Protein AF-A0A5B1B3M5-F1 (afdb_monomer_lite)

Structure (mmCIF, N/CA/C/O backbone):
data_AF-A0A5B1B3M5-F1
#
_entry.id   AF-A0A5B1B3M5-F1
#
loop_
_atom_site.group_PDB
_atom_site.id
_atom_site.type_symbol
_atom_site.label_atom_id
_atom_site.label_alt_id
_atom_site.label_comp_id
_atom_site.label_asym_id
_atom_site.label_entity_id
_atom_site.label_seq_id
_atom_site.pdbx_PDB_ins_code
_atom_site.Cartn_x
_atom_site.Cartn_y
_atom_site.Cartn_z
_atom_site.occupancy
_atom_site.B_iso_or_equiv
_atom_site.auth_seq_id
_atom_site.auth_comp_id
_atom_site.auth_asym_id
_atom_site.auth_atom_id
_atom_site.pdbx_PDB_model_num
ATOM 1 N N . MET A 1 1 ? 19.658 -11.570 -2.398 1.00 60.44 1 MET A N 1
ATOM 2 C CA . MET A 1 1 ? 19.433 -10.221 -1.824 1.00 60.44 1 MET A CA 1
ATOM 3 C C . MET A 1 1 ? 20.304 -10.082 -0.579 1.00 60.44 1 MET A C 1
ATOM 5 O O . MET A 1 1 ? 20.417 -11.066 0.141 1.00 60.44 1 MET A O 1
ATOM 9 N N . LYS A 1 2 ? 20.942 -8.931 -0.326 1.00 63.72 2 LYS A N 1
ATOM 10 C CA . LYS A 1 2 ? 21.662 -8.693 0.940 1.00 63.72 2 LYS A CA 1
ATOM 11 C C . LYS A 1 2 ? 20.689 -8.051 1.931 1.00 63.72 2 LYS A C 1
ATOM 13 O O . LYS A 1 2 ? 20.097 -7.035 1.596 1.00 63.72 2 LYS A O 1
ATOM 18 N N . ALA A 1 3 ? 20.534 -8.603 3.136 1.00 64.56 3 ALA A N 1
ATOM 19 C CA . ALA A 1 3 ? 19.583 -8.088 4.136 1.00 64.56 3 ALA A CA 1
ATOM 20 C C . ALA A 1 3 ? 19.788 -6.592 4.462 1.00 64.56 3 ALA A C 1
ATOM 22 O O . ALA A 1 3 ? 18.836 -5.873 4.753 1.00 64.56 3 ALA A O 1
ATOM 23 N N . THR A 1 4 ? 21.020 -6.098 4.324 1.00 70.25 4 THR A N 1
ATOM 24 C CA . THR A 1 4 ? 21.383 -4.690 4.526 1.00 70.25 4 THR A CA 1
ATOM 25 C C . THR A 1 4 ? 20.728 -3.718 3.536 1.00 70.25 4 THR A C 1
ATOM 27 O O . THR A 1 4 ? 20.697 -2.523 3.813 1.00 70.25 4 THR A O 1
ATOM 30 N N . SER A 1 5 ? 20.173 -4.183 2.407 1.00 82.56 5 SER A N 1
ATOM 31 C CA . SER A 1 5 ? 19.514 -3.312 1.420 1.00 82.56 5 SER A CA 1
ATOM 32 C C . SER A 1 5 ? 18.011 -3.114 1.650 1.00 82.56 5 SER A C 1
ATOM 34 O O . SER A 1 5 ? 17.412 -2.279 0.974 1.00 82.56 5 SER A O 1
ATOM 36 N N . ILE A 1 6 ? 17.393 -3.828 2.602 1.00 86.06 6 ILE A N 1
ATOM 37 C CA . ILE A 1 6 ? 15.935 -3.791 2.842 1.00 86.06 6 ILE A CA 1
ATOM 38 C C . ILE A 1 6 ? 15.452 -2.370 3.147 1.00 86.06 6 ILE A C 1
ATOM 40 O O . ILE A 1 6 ? 14.505 -1.902 2.518 1.00 86.06 6 ILE A O 1
ATOM 44 N N . ALA A 1 7 ? 16.139 -1.654 4.042 1.00 87.88 7 ALA A N 1
ATOM 45 C CA . ALA A 1 7 ? 15.774 -0.285 4.409 1.00 87.88 7 ALA A CA 1
ATOM 46 C C . ALA A 1 7 ? 15.758 0.657 3.193 1.00 87.88 7 ALA A C 1
ATOM 48 O O . ALA A 1 7 ? 14.849 1.473 3.043 1.00 87.88 7 ALA A O 1
ATOM 49 N N . ASN A 1 8 ? 16.722 0.496 2.280 1.00 89.06 8 ASN A N 1
ATOM 50 C CA . ASN A 1 8 ? 16.767 1.271 1.044 1.00 89.06 8 ASN A CA 1
ATOM 51 C C . ASN A 1 8 ? 15.599 0.905 0.124 1.00 89.06 8 ASN A C 1
ATOM 53 O O . ASN A 1 8 ? 14.931 1.798 -0.387 1.00 89.06 8 ASN A O 1
ATOM 57 N N . HIS A 1 9 ? 15.296 -0.384 -0.055 1.00 88.00 9 HIS A N 1
ATOM 58 C CA . HIS A 1 9 ? 14.157 -0.801 -0.876 1.00 88.00 9 HIS A CA 1
ATOM 59 C C . HIS A 1 9 ? 12.830 -0.229 -0.359 1.00 88.00 9 HIS A C 1
ATOM 61 O O . HIS A 1 9 ? 12.052 0.300 -1.153 1.00 88.00 9 HIS A O 1
ATOM 67 N N . GLU A 1 10 ? 12.595 -0.267 0.953 1.00 90.50 10 GLU A N 1
ATOM 68 C CA . GLU A 1 10 ? 11.394 0.312 1.566 1.00 90.50 10 GLU A CA 1
ATOM 69 C C . GLU A 1 10 ? 11.347 1.837 1.411 1.00 90.50 10 GLU A C 1
ATOM 71 O O . GLU A 1 10 ? 10.315 2.383 1.017 1.00 90.50 10 GLU A O 1
ATOM 76 N N . LYS A 1 11 ? 12.469 2.531 1.647 1.00 92.50 11 LYS A N 1
ATOM 77 C CA . LYS A 1 11 ? 12.577 3.982 1.441 1.00 92.50 11 LYS A CA 1
ATOM 78 C C . LYS A 1 11 ? 12.243 4.365 -0.003 1.00 92.50 11 LYS A C 1
ATOM 80 O O . LYS A 1 11 ? 11.372 5.205 -0.221 1.00 92.50 11 LYS A O 1
ATOM 85 N N . THR A 1 12 ? 12.852 3.6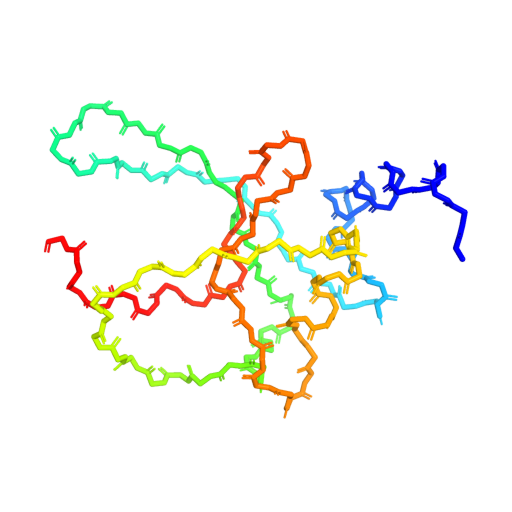88 -0.979 1.00 93.56 12 THR A N 1
ATOM 86 C CA . THR A 1 12 ? 12.621 3.996 -2.399 1.00 93.56 12 THR A CA 1
ATOM 87 C C . THR A 1 12 ? 11.178 3.775 -2.835 1.00 93.56 12 THR A C 1
ATOM 89 O O . THR A 1 12 ? 10.699 4.505 -3.701 1.00 93.56 12 THR A O 1
ATOM 92 N N . PHE A 1 13 ? 10.458 2.812 -2.248 1.00 94.69 13 PHE A N 1
ATOM 93 C CA . PHE A 1 13 ? 9.039 2.619 -2.549 1.00 94.69 13 PHE A CA 1
ATOM 94 C C . PHE A 1 13 ? 8.223 3.861 -2.180 1.00 94.69 13 PHE A C 1
ATOM 96 O O . PHE A 1 13 ? 7.445 4.341 -2.997 1.00 94.69 13 PHE A O 1
ATOM 103 N N . PHE A 1 14 ? 8.438 4.429 -0.992 1.00 94.81 14 PHE A N 1
ATOM 104 C CA . PHE A 1 14 ? 7.715 5.630 -0.569 1.00 94.81 14 PHE A CA 1
ATOM 105 C C . PHE A 1 14 ? 8.127 6.899 -1.326 1.00 94.81 14 PHE A C 1
ATOM 107 O O . PHE A 1 14 ? 7.316 7.812 -1.434 1.00 94.81 14 PHE A O 1
ATOM 114 N N . GLU A 1 15 ? 9.356 6.966 -1.841 1.00 94.56 15 GLU A N 1
ATOM 115 C CA . GLU A 1 15 ? 9.842 8.106 -2.635 1.00 94.56 15 GLU A CA 1
ATOM 116 C C . GLU A 1 15 ? 9.349 8.069 -4.084 1.00 94.56 15 GLU A C 1
ATOM 118 O O . GLU A 1 15 ? 9.025 9.103 -4.659 1.00 94.56 15 GLU A O 1
ATOM 123 N N . THR A 1 16 ? 9.305 6.878 -4.684 1.00 95.75 16 THR A N 1
ATOM 124 C CA . THR A 1 16 ? 9.067 6.721 -6.129 1.00 95.75 16 THR A CA 1
ATOM 125 C C . THR A 1 16 ? 7.689 6.165 -6.465 1.00 95.75 16 THR A C 1
ATOM 127 O O . THR A 1 16 ? 7.252 6.266 -7.608 1.00 95.75 16 THR A O 1
ATOM 130 N N . GLY A 1 17 ? 7.023 5.519 -5.506 1.00 95.06 17 GLY A N 1
ATOM 131 C CA . GLY A 1 17 ? 5.810 4.746 -5.751 1.00 95.06 17 GLY A CA 1
ATOM 132 C C . GLY A 1 17 ? 6.034 3.518 -6.637 1.00 95.06 17 GLY A C 1
ATOM 133 O O . GLY A 1 17 ? 5.066 2.992 -7.169 1.00 95.06 17 GLY A O 1
ATOM 134 N N . ARG A 1 18 ? 7.276 3.062 -6.851 1.00 96.88 18 ARG A N 1
ATOM 135 C CA . ARG A 1 18 ? 7.577 1.918 -7.730 1.00 96.88 18 ARG A CA 1
ATOM 136 C C . ARG A 1 18 ? 7.820 0.642 -6.943 1.00 96.88 18 ARG A C 1
ATOM 138 O O . ARG A 1 18 ? 8.648 0.647 -6.029 1.00 96.88 18 ARG A O 1
ATOM 145 N N . ASP A 1 19 ? 7.167 -0.446 -7.339 1.00 94.75 19 ASP A N 1
ATOM 146 C CA . ASP A 1 19 ? 7.415 -1.788 -6.802 1.00 94.75 19 ASP A CA 1
ATOM 147 C C . ASP A 1 19 ? 8.641 -2.474 -7.446 1.00 94.75 19 ASP A C 1
ATOM 149 O O . ASP A 1 19 ? 9.378 -1.862 -8.229 1.00 94.75 19 ASP A O 1
ATOM 153 N N . SER A 1 20 ? 8.930 -3.718 -7.047 1.00 94.81 20 SER A N 1
ATOM 154 C CA . SER A 1 20 ? 10.098 -4.465 -7.540 1.00 94.81 20 SER A CA 1
ATOM 155 C C . SER A 1 20 ? 9.982 -4.911 -8.998 1.00 94.81 20 SER A C 1
ATOM 157 O O . SER A 1 20 ? 11.019 -5.096 -9.630 1.00 94.81 20 SER A O 1
ATOM 159 N N . ASP A 1 21 ? 8.764 -5.009 -9.532 1.00 94.12 21 ASP A N 1
ATOM 160 C CA . ASP A 1 21 ? 8.494 -5.357 -10.932 1.00 94.12 21 ASP A CA 1
ATOM 161 C C . ASP A 1 21 ? 8.362 -4.100 -11.818 1.00 94.12 21 ASP A C 1
ATOM 163 O O . ASP A 1 21 ? 8.171 -4.188 -13.030 1.00 94.12 21 ASP A O 1
ATOM 167 N N . GLY A 1 22 ? 8.503 -2.908 -11.226 1.00 94.62 22 GLY A N 1
ATOM 168 C CA . GLY A 1 22 ? 8.470 -1.619 -11.913 1.00 94.62 22 GLY A CA 1
ATOM 169 C C . GLY A 1 22 ? 7.076 -1.007 -12.047 1.00 94.62 22 GLY A C 1
ATOM 170 O O . GLY A 1 22 ? 6.944 0.057 -12.655 1.00 94.62 22 GLY A O 1
ATOM 171 N N . LYS A 1 23 ? 6.040 -1.621 -11.465 1.00 94.44 23 LYS A N 1
ATOM 172 C CA . LYS A 1 23 ? 4.684 -1.065 -11.464 1.00 94.44 23 LYS A CA 1
ATOM 173 C C . LYS A 1 23 ? 4.640 0.177 -10.582 1.00 94.44 23 LYS A C 1
ATOM 175 O O . LYS A 1 23 ? 5.190 0.214 -9.479 1.00 94.44 23 LYS A O 1
ATOM 180 N N . GLU A 1 24 ? 3.983 1.214 -11.092 1.00 96.69 24 GLU A N 1
ATOM 181 C CA . GLU A 1 24 ? 3.887 2.510 -10.427 1.00 96.69 24 GLU A CA 1
ATOM 182 C C . GLU A 1 24 ? 2.575 2.650 -9.648 1.00 96.69 24 GLU A C 1
ATOM 184 O O . GLU A 1 24 ? 1.491 2.271 -10.112 1.00 96.69 24 GLU A O 1
ATOM 189 N N . PHE A 1 25 ? 2.676 3.273 -8.480 1.00 95.94 25 PHE A N 1
ATOM 190 C CA . PHE A 1 25 ? 1.586 3.556 -7.565 1.00 95.94 25 PHE A CA 1
ATOM 191 C C . PHE A 1 25 ? 1.564 5.040 -7.218 1.00 95.94 25 PHE A C 1
ATOM 193 O O . PHE A 1 25 ? 2.585 5.654 -6.915 1.00 95.94 25 PHE A O 1
ATOM 200 N N . VAL A 1 26 ? 0.365 5.610 -7.219 1.00 96.38 26 VAL A N 1
ATOM 201 C CA . VAL A 1 26 ? 0.101 6.927 -6.654 1.00 96.38 26 VAL A CA 1
ATOM 202 C C . VAL A 1 26 ? -0.050 6.754 -5.148 1.00 96.38 26 VAL A C 1
ATOM 204 O O . VAL A 1 26 ? -0.982 6.091 -4.681 1.00 96.38 26 VAL A O 1
ATOM 207 N N . LEU A 1 27 ? 0.894 7.330 -4.405 1.00 96.25 27 LEU A N 1
ATOM 208 C CA . LEU A 1 27 ? 0.910 7.343 -2.947 1.00 96.25 27 LEU A CA 1
ATOM 209 C C . LEU A 1 27 ? 0.418 8.705 -2.452 1.00 96.25 27 LEU A C 1
ATOM 211 O O . LEU A 1 27 ? 0.989 9.739 -2.788 1.00 96.25 27 LEU A O 1
ATOM 215 N N . THR A 1 28 ? -0.646 8.724 -1.654 1.00 96.12 28 THR A N 1
ATOM 216 C CA . THR A 1 28 ? -1.229 9.969 -1.130 1.00 96.12 28 THR A CA 1
ATOM 217 C C . THR A 1 28 ? -1.541 9.817 0.348 1.00 96.12 28 THR A C 1
ATOM 219 O O . THR A 1 28 ? -2.308 8.933 0.726 1.00 96.12 28 THR A O 1
ATOM 222 N N . ALA A 1 29 ? -0.972 10.684 1.184 1.00 96.00 29 ALA A N 1
ATOM 223 C CA . ALA A 1 29 ? -1.315 10.740 2.600 1.00 96.00 29 ALA A CA 1
ATOM 224 C C . ALA A 1 29 ? -2.769 11.206 2.774 1.00 96.00 29 ALA A C 1
ATOM 226 O O . ALA A 1 29 ? -3.203 12.170 2.144 1.00 96.00 29 ALA A O 1
ATOM 227 N N . LYS A 1 30 ? -3.523 10.499 3.608 1.00 95.38 30 LYS A N 1
ATOM 228 C CA . LYS A 1 30 ? -4.929 10.761 3.909 1.00 95.38 30 LYS A CA 1
ATOM 229 C C . LYS A 1 30 ? -5.205 10.482 5.377 1.00 95.38 30 LYS A C 1
ATOM 231 O O . LYS A 1 30 ? -4.474 9.739 6.023 1.00 95.38 30 LYS A O 1
ATOM 236 N N . THR A 1 31 ? -6.288 11.043 5.885 1.00 93.75 31 THR A N 1
ATOM 237 C CA . THR A 1 31 ? -6.791 10.773 7.230 1.00 93.75 31 THR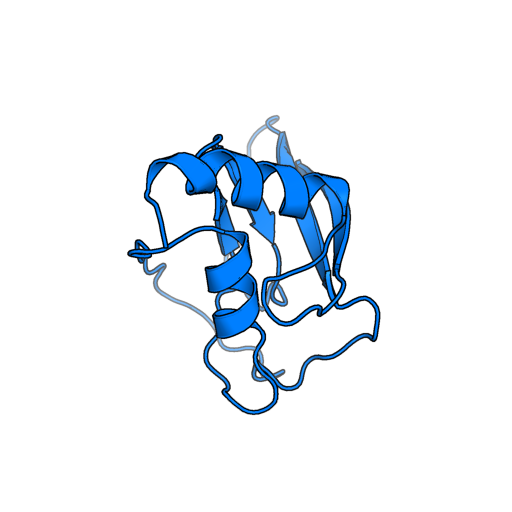 A CA 1
ATOM 238 C C . THR A 1 31 ? -8.154 10.101 7.152 1.00 93.75 31 THR A C 1
ATOM 240 O O . THR A 1 31 ? -8.905 10.287 6.192 1.00 93.75 31 THR A O 1
ATOM 243 N N . ILE A 1 32 ? -8.458 9.277 8.148 1.00 90.25 32 ILE A N 1
ATOM 244 C CA . ILE A 1 32 ? -9.785 8.705 8.359 1.00 90.25 32 ILE A CA 1
ATOM 245 C C . ILE A 1 32 ? -10.163 8.887 9.824 1.00 90.25 32 ILE A C 1
ATOM 247 O O . ILE A 1 32 ? -9.345 8.627 10.704 1.00 90.25 32 ILE A O 1
ATOM 251 N N . ALA A 1 33 ? -11.377 9.370 10.078 1.00 93.38 33 ALA A N 1
ATOM 252 C CA . ALA A 1 33 ? -11.903 9.463 11.433 1.00 93.38 33 ALA A CA 1
ATOM 253 C C . ALA A 1 33 ? -12.164 8.055 11.980 1.00 93.38 33 ALA A C 1
ATOM 255 O O . ALA A 1 33 ? -12.681 7.193 11.263 1.00 93.38 33 ALA A O 1
ATOM 256 N N . VAL A 1 34 ? -11.800 7.824 13.236 1.00 89.88 34 VAL A N 1
ATOM 257 C CA . VAL A 1 34 ? -12.138 6.589 13.939 1.00 89.88 34 VAL A CA 1
ATOM 258 C C . VAL A 1 34 ? -13.570 6.724 14.449 1.00 89.88 34 VAL A C 1
ATOM 260 O O . VAL A 1 34 ? -13.950 7.745 15.018 1.00 89.88 34 VAL A O 1
ATOM 263 N N . LYS A 1 35 ? -14.397 5.712 14.178 1.00 89.06 35 LYS A N 1
ATOM 264 C CA . LYS A 1 35 ? -15.808 5.731 14.569 1.00 89.06 35 LYS A CA 1
ATOM 265 C C . LYS A 1 35 ? -15.929 5.893 16.087 1.00 89.06 35 LYS A C 1
ATOM 267 O O . LYS A 1 35 ? -15.188 5.253 16.827 1.00 89.06 35 LYS A O 1
ATOM 272 N N . ASP A 1 36 ? -16.884 6.713 16.517 1.00 93.00 36 ASP A N 1
ATOM 273 C CA . ASP A 1 36 ? -17.233 6.938 17.924 1.00 93.00 36 ASP A CA 1
ATOM 274 C C . ASP A 1 36 ? -16.088 7.524 18.777 1.00 93.00 36 ASP A C 1
ATOM 276 O O . ASP A 1 36 ? -16.141 7.497 20.006 1.00 93.00 36 ASP A O 1
ATOM 280 N N . THR A 1 37 ? -15.066 8.107 18.139 1.00 94.62 37 THR A N 1
ATOM 281 C CA . THR A 1 37 ? -14.001 8.858 18.812 1.00 94.62 37 THR A CA 1
ATOM 282 C C . THR A 1 37 ? -13.727 10.186 18.094 1.00 94.62 37 THR A C 1
ATOM 284 O O . THR A 1 37 ? -14.173 10.418 16.971 1.00 94.62 37 THR A O 1
ATOM 287 N N . ASN A 1 38 ? -12.972 11.078 18.743 1.00 92.19 38 ASN A N 1
ATOM 288 C CA . ASN A 1 38 ? -12.460 12.309 18.123 1.00 92.19 38 ASN A CA 1
ATOM 289 C C . ASN A 1 38 ? -11.079 12.099 17.473 1.00 92.19 38 ASN A C 1
ATOM 291 O O . ASN A 1 38 ? -10.372 13.061 17.173 1.00 92.19 38 ASN A O 1
ATOM 295 N N . GLU A 1 39 ? -10.663 10.844 17.302 1.00 94.81 39 GLU A N 1
ATOM 296 C CA . GLU A 1 39 ? -9.351 10.499 16.773 1.00 94.81 39 GLU A CA 1
ATOM 297 C C . GLU A 1 39 ? -9.392 10.360 15.250 1.00 94.81 39 GLU A C 1
ATOM 299 O O . GLU A 1 39 ? -10.378 9.926 14.650 1.00 94.81 39 GLU A O 1
ATOM 304 N N . ALA A 1 40 ? -8.275 10.700 14.612 1.00 92.75 40 ALA A N 1
ATOM 305 C CA . ALA A 1 40 ? -8.069 10.490 13.191 1.00 92.75 40 ALA A CA 1
ATOM 306 C C . ALA A 1 40 ? -6.808 9.655 12.971 1.00 92.75 40 ALA A C 1
ATOM 308 O O . ALA A 1 40 ? -5.740 9.957 13.504 1.00 92.75 40 ALA A O 1
ATOM 309 N N . MET A 1 41 ? -6.921 8.623 12.141 1.00 91.88 41 MET A N 1
ATOM 310 C CA . MET A 1 41 ? -5.804 7.778 11.745 1.00 91.88 41 MET A CA 1
ATOM 311 C C . MET A 1 41 ? -5.242 8.248 10.404 1.00 91.88 41 MET A C 1
ATOM 313 O O . MET A 1 41 ? -5.968 8.366 9.413 1.00 91.88 41 MET A O 1
ATOM 317 N N . LEU A 1 42 ? -3.931 8.484 10.358 1.00 94.19 42 LEU A N 1
ATOM 318 C CA .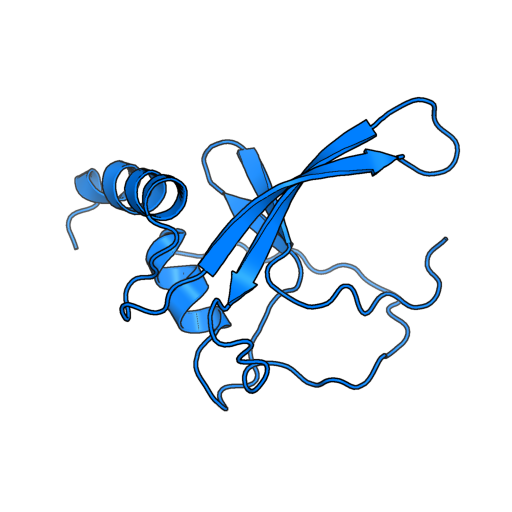 LEU A 1 42 ? -3.209 8.737 9.116 1.00 94.19 42 LEU A CA 1
ATOM 319 C C . LEU A 1 42 ? -2.987 7.422 8.358 1.00 94.19 42 LEU A C 1
ATOM 321 O O . LEU A 1 42 ? -2.543 6.428 8.928 1.00 94.19 42 LEU A O 1
ATOM 325 N N . TYR A 1 43 ? -3.223 7.437 7.051 1.00 94.69 43 TYR A N 1
ATOM 326 C CA . TYR A 1 43 ? -2.878 6.344 6.155 1.00 94.69 43 TYR A CA 1
ATOM 327 C C . TYR A 1 43 ? -2.346 6.849 4.817 1.00 94.69 43 TYR A C 1
ATOM 329 O O . TYR A 1 43 ? -2.542 7.998 4.424 1.00 94.69 43 TYR A O 1
ATOM 337 N N . ILE A 1 44 ? -1.691 5.958 4.081 1.00 95.75 44 ILE A N 1
ATOM 338 C CA . ILE A 1 44 ? -1.272 6.192 2.704 1.00 95.75 44 ILE A CA 1
ATOM 339 C C . ILE A 1 44 ? -2.256 5.482 1.780 1.00 95.75 44 ILE A C 1
ATOM 341 O O . ILE A 1 44 ? -2.341 4.255 1.746 1.00 95.75 44 ILE A O 1
ATOM 345 N N . SER A 1 45 ? -3.010 6.255 1.007 1.00 94.50 45 SER A N 1
ATOM 346 C CA . SER A 1 45 ? -3.722 5.732 -0.154 1.00 94.50 45 SER A CA 1
ATOM 347 C C . SER A 1 45 ? -2.693 5.289 -1.184 1.00 94.50 45 SER A C 1
ATOM 349 O O . SER A 1 45 ? -1.873 6.094 -1.613 1.00 94.50 45 SER A O 1
ATOM 351 N N . CYS A 1 46 ? -2.757 4.028 -1.583 1.00 94.06 46 CYS A N 1
ATOM 352 C CA . CYS A 1 46 ? -1.845 3.394 -2.522 1.00 94.06 46 CYS A CA 1
ATOM 353 C C . CYS A 1 46 ? -2.688 2.865 -3.685 1.00 94.06 46 CYS A C 1
ATOM 355 O O . CYS A 1 46 ? -3.517 1.974 -3.524 1.00 94.06 46 CYS A O 1
ATOM 357 N N . ARG A 1 47 ? -2.579 3.476 -4.864 1.00 93.50 47 ARG A N 1
ATOM 358 C CA . ARG A 1 47 ? -3.400 3.096 -6.026 1.00 93.50 47 ARG A CA 1
ATOM 359 C C . ARG A 1 47 ? -2.519 2.901 -7.232 1.00 93.50 47 ARG A C 1
ATOM 361 O O . ARG A 1 47 ? -1.635 3.716 -7.467 1.00 93.50 47 ARG A O 1
ATOM 368 N N . SER A 1 48 ? -2.748 1.834 -7.991 1.00 93.38 48 SER A N 1
ATOM 369 C CA . SER A 1 48 ? -1.977 1.625 -9.211 1.00 93.38 48 SER A CA 1
ATOM 370 C C . SER A 1 48 ? -2.202 2.794 -10.168 1.00 93.38 48 SER A C 1
ATOM 372 O O . SER A 1 48 ? -3.341 3.204 -10.395 1.00 93.38 48 SER A O 1
ATOM 374 N N . LYS A 1 49 ? -1.116 3.354 -10.704 1.00 95.06 49 LYS A N 1
ATOM 375 C CA . LYS A 1 49 ? -1.155 4.562 -11.537 1.00 95.06 49 LYS A CA 1
ATOM 376 C C . LYS A 1 49 ? -1.938 4.358 -12.835 1.00 95.06 49 LYS A C 1
ATOM 378 O O . LYS A 1 49 ? -2.562 5.294 -13.316 1.00 95.06 49 LYS A O 1
ATOM 383 N N . ASN A 1 50 ? -1.933 3.141 -13.377 1.00 92.94 50 ASN A N 1
ATOM 384 C CA . ASN A 1 50 ? -2.684 2.767 -14.577 1.00 92.94 50 ASN A CA 1
ATOM 385 C C . ASN A 1 50 ? -4.104 2.247 -14.274 1.00 92.94 50 ASN A C 1
ATOM 387 O O . ASN A 1 50 ? -4.780 1.779 -15.184 1.00 92.94 50 ASN A O 1
ATOM 391 N N . GLY A 1 51 ? -4.544 2.285 -13.012 1.00 90.31 51 GLY A N 1
ATOM 392 C CA . GLY A 1 51 ? -5.863 1.797 -12.613 1.00 90.31 51 GLY A CA 1
ATOM 393 C C . GLY A 1 51 ? -6.027 0.274 -12.642 1.00 90.31 51 GLY A C 1
ATOM 394 O O . GLY A 1 51 ? -7.158 -0.194 -12.544 1.00 90.31 51 GLY A O 1
ATOM 395 N N . ASP A 1 52 ? -4.943 -0.503 -12.756 1.00 90.25 52 ASP A N 1
ATOM 396 C CA . ASP A 1 52 ? -5.026 -1.965 -12.735 1.00 90.25 52 ASP A CA 1
ATOM 397 C C . ASP A 1 52 ? -5.712 -2.458 -11.451 1.00 90.25 52 ASP A C 1
ATOM 399 O O . ASP A 1 52 ? -5.352 -2.079 -10.333 1.00 90.25 52 ASP A O 1
ATOM 403 N N . ALA A 1 53 ? -6.711 -3.312 -11.643 1.00 89.50 53 ALA A N 1
ATOM 404 C CA . ALA A 1 53 ? -7.510 -3.946 -10.606 1.00 89.50 53 ALA A CA 1
ATOM 405 C C . ALA A 1 53 ? -7.595 -5.473 -10.784 1.00 89.50 53 ALA A C 1
ATOM 407 O O . ALA A 1 53 ? -8.289 -6.147 -10.032 1.00 89.50 53 ALA A O 1
ATOM 408 N N . SER A 1 54 ? -6.861 -6.039 -11.749 1.00 90.50 54 SER A N 1
ATOM 409 C CA . SER A 1 54 ? -6.919 -7.465 -12.116 1.00 90.50 54 SER A CA 1
ATOM 410 C C . SER A 1 54 ? -6.394 -8.419 -11.033 1.00 90.50 54 SER A C 1
ATOM 412 O O . SER A 1 54 ? -6.553 -9.638 -11.130 1.00 90.50 54 SER A O 1
ATOM 414 N N . PHE A 1 55 ? -5.751 -7.878 -9.997 1.00 89.50 55 PHE A N 1
ATOM 415 C CA . PHE A 1 55 ? -5.151 -8.624 -8.893 1.00 89.50 55 PHE A CA 1
ATOM 416 C C . PHE A 1 55 ? -6.098 -8.830 -7.696 1.00 89.50 55 PHE A C 1
ATOM 418 O O . PHE A 1 55 ? -5.707 -9.450 -6.707 1.00 89.50 55 PHE A O 1
ATOM 425 N N . TYR A 1 56 ? -7.349 -8.364 -7.772 1.00 89.81 56 TYR A N 1
ATOM 426 C CA . TYR A 1 56 ? -8.382 -8.621 -6.765 1.00 89.81 56 TYR A CA 1
ATOM 427 C C . TYR A 1 56 ? -9.765 -8.812 -7.397 1.00 89.81 56 TYR A C 1
ATOM 429 O O . TYR A 1 56 ? -10.010 -8.439 -8.540 1.00 89.81 56 TYR A O 1
ATOM 437 N N . TYR A 1 57 ? -10.690 -9.395 -6.636 1.00 88.12 57 TYR A N 1
ATOM 438 C CA . TYR A 1 57 ? -12.094 -9.476 -7.033 1.00 88.12 57 TYR A CA 1
ATOM 439 C C . TYR A 1 57 ? -12.828 -8.181 -6.677 1.00 88.12 57 TYR A C 1
ATOM 441 O O . TYR A 1 57 ? -12.692 -7.667 -5.568 1.00 88.12 57 TYR A O 1
ATOM 449 N N . HIS A 1 58 ? -13.637 -7.669 -7.605 1.00 85.50 58 HIS A N 1
ATOM 450 C CA . HIS A 1 58 ? -14.456 -6.469 -7.389 1.00 85.50 58 HIS A CA 1
ATOM 451 C C . HIS A 1 58 ? -15.673 -6.713 -6.485 1.00 85.50 58 HIS A C 1
ATOM 453 O O . HIS A 1 58 ? -16.281 -5.762 -5.990 1.00 85.50 58 HIS A O 1
ATOM 459 N N . GLU A 1 59 ? -16.034 -7.977 -6.281 1.00 86.31 59 GLU A N 1
ATOM 460 C CA . GLU A 1 59 ? -17.178 -8.376 -5.475 1.00 86.31 59 GLU A CA 1
ATOM 461 C C . GLU A 1 59 ? -16.979 -8.024 -3.995 1.00 86.31 59 GLU A C 1
ATOM 463 O O . GLU A 1 59 ? -15.994 -8.405 -3.353 1.00 86.31 59 GLU A O 1
ATOM 468 N N . LYS A 1 60 ? -17.958 -7.309 -3.436 1.00 83.94 60 LYS A N 1
ATOM 469 C CA . LYS A 1 60 ? -18.008 -6.987 -2.011 1.00 83.94 60 LYS A CA 1
ATOM 470 C C . LYS A 1 60 ? -18.651 -8.136 -1.260 1.00 83.94 60 LYS A C 1
ATOM 472 O O . LYS A 1 60 ? -19.793 -8.483 -1.524 1.00 83.94 60 LYS A O 1
ATOM 477 N N . ASN A 1 61 ? -17.928 -8.653 -0.277 1.00 83.06 61 ASN A N 1
ATOM 478 C CA . ASN A 1 61 ? -18.403 -9.719 0.589 1.00 83.06 61 ASN A CA 1
ATOM 479 C C . ASN A 1 61 ? -18.367 -9.241 2.043 1.00 83.06 61 ASN A C 1
ATOM 481 O O . ASN A 1 61 ? -17.339 -8.673 2.438 1.00 83.06 61 ASN A O 1
ATOM 485 N N . PRO A 1 62 ? -19.423 -9.480 2.843 1.00 85.38 62 PRO A N 1
ATOM 486 C CA . PRO A 1 62 ? -19.387 -9.187 4.268 1.00 85.38 62 PRO A CA 1
ATOM 487 C C . PRO A 1 62 ? -18.245 -9.975 4.917 1.00 85.38 62 PRO A C 1
ATOM 489 O O . PRO A 1 62 ? -18.023 -11.151 4.619 1.00 85.38 62 PRO A O 1
ATOM 492 N N . LYS A 1 63 ? -17.472 -9.300 5.766 1.00 83.25 63 LYS A N 1
ATOM 493 C CA . LYS A 1 63 ? -16.333 -9.889 6.474 1.00 83.25 63 LYS A CA 1
ATOM 494 C C . LYS A 1 63 ? -16.707 -10.023 7.944 1.00 83.25 63 LYS A C 1
ATOM 496 O O . LYS A 1 63 ? -17.233 -9.087 8.524 1.00 83.25 63 LYS A O 1
ATOM 501 N N . THR A 1 64 ? -16.432 -11.174 8.543 1.00 91.50 64 THR A N 1
ATOM 502 C CA . THR A 1 64 ? -16.683 -11.431 9.974 1.00 91.50 64 THR A CA 1
ATOM 503 C C . THR A 1 64 ? -15.392 -11.529 10.783 1.00 91.50 64 THR A C 1
ATOM 505 O O . THR A 1 64 ? -15.429 -11.622 12.006 1.00 91.50 64 THR A O 1
ATOM 508 N N . GLN A 1 65 ? -14.243 -11.528 10.103 1.00 90.31 65 GLN A N 1
ATOM 509 C CA . GLN A 1 65 ? -12.928 -11.737 10.694 1.00 90.31 65 GLN A CA 1
ATOM 510 C C . GLN A 1 65 ? -11.884 -10.846 10.019 1.00 90.31 65 GLN A C 1
ATOM 512 O O . GLN A 1 65 ? -11.968 -10.556 8.822 1.00 90.31 65 GLN A O 1
ATOM 517 N N . ILE A 1 66 ? -10.877 -10.455 10.799 1.00 90.44 66 ILE A N 1
ATOM 518 C CA . ILE A 1 66 ? -9.661 -9.791 10.329 1.00 90.44 66 ILE A CA 1
ATOM 519 C C . ILE A 1 66 ? -8.518 -10.789 10.496 1.00 90.44 66 ILE A C 1
ATOM 521 O O . ILE A 1 66 ? -8.311 -11.313 11.588 1.00 90.44 66 ILE A O 1
ATOM 525 N N . VAL A 1 67 ? -7.779 -11.050 9.418 1.00 92.31 67 VAL A N 1
ATOM 526 C CA . VAL A 1 67 ? -6.616 -11.945 9.437 1.00 92.31 67 VAL A CA 1
ATOM 527 C C . VAL A 1 67 ? -5.345 -11.118 9.306 1.00 92.31 67 VAL A C 1
ATOM 529 O O . VAL A 1 67 ? -5.247 -10.244 8.443 1.00 92.31 67 VAL A O 1
ATOM 532 N N . LEU A 1 68 ? -4.371 -11.401 10.168 1.00 93.31 68 LEU A N 1
ATOM 533 C CA . LEU A 1 68 ? -3.067 -10.752 10.178 1.00 93.31 68 LEU A CA 1
ATOM 534 C C . LEU A 1 68 ? -2.021 -11.719 9.623 1.00 93.31 68 LEU A C 1
ATOM 536 O O . LEU A 1 68 ? -1.824 -12.809 10.157 1.00 93.31 68 LEU A O 1
ATOM 540 N N . HIS A 1 69 ? -1.332 -11.299 8.565 1.00 91.69 69 HIS A N 1
ATOM 541 C CA . HIS A 1 69 ? -0.206 -12.024 7.984 1.00 91.69 69 HIS A CA 1
ATOM 542 C C . HIS A 1 69 ? 1.056 -11.176 8.111 1.00 91.69 69 HIS A C 1
ATOM 544 O O . HIS A 1 69 ? 1.024 -9.973 7.858 1.00 91.69 69 HIS A O 1
ATOM 550 N N . HIS A 1 70 ? 2.170 -11.809 8.468 1.00 91.62 70 HIS A N 1
ATOM 551 C CA . HIS A 1 70 ? 3.488 -11.198 8.345 1.00 91.62 70 HIS A CA 1
ATOM 552 C C . HIS A 1 70 ? 4.145 -11.702 7.058 1.00 91.62 70 HIS A C 1
ATOM 554 O O . HIS A 1 70 ? 4.008 -12.873 6.702 1.00 91.62 70 HIS A O 1
ATOM 560 N N . THR A 1 71 ? 4.848 -10.823 6.352 1.00 88.00 71 THR A N 1
ATOM 561 C CA . THR A 1 71 ? 5.621 -11.198 5.166 1.00 88.00 71 THR A CA 1
ATOM 562 C C . THR A 1 71 ? 7.065 -11.490 5.567 1.00 88.00 71 THR A C 1
ATOM 564 O O . THR A 1 71 ? 7.635 -10.838 6.442 1.00 88.00 71 THR A O 1
ATOM 567 N N . ALA A 1 72 ? 7.689 -12.472 4.916 1.00 85.31 72 ALA A N 1
ATOM 568 C CA . ALA A 1 72 ? 9.118 -12.765 5.067 1.00 85.31 72 ALA A CA 1
ATOM 569 C C . ALA A 1 72 ? 9.962 -11.979 4.040 1.00 85.31 72 ALA A C 1
ATOM 571 O O . ALA A 1 72 ? 10.921 -12.504 3.473 1.00 85.31 72 ALA A O 1
ATOM 572 N N . GLY A 1 73 ? 9.560 -10.737 3.751 1.00 87.44 73 GLY A N 1
ATOM 573 C CA . GLY A 1 73 ? 10.037 -9.952 2.616 1.00 87.44 73 GLY A CA 1
ATOM 574 C C . GLY A 1 73 ? 10.345 -8.493 2.948 1.00 87.44 73 GLY A C 1
ATOM 575 O O . GLY A 1 73 ? 10.749 -8.137 4.058 1.00 87.44 73 GLY A O 1
ATOM 576 N N . TYR A 1 74 ? 10.199 -7.652 1.930 1.00 91.56 74 TYR A N 1
ATOM 577 C CA . TYR A 1 74 ? 10.362 -6.205 1.999 1.00 91.56 74 TYR A CA 1
ATOM 578 C C . TYR A 1 74 ? 9.228 -5.560 1.211 1.00 91.56 74 TYR A C 1
ATOM 580 O O . TYR A 1 74 ? 8.829 -6.074 0.165 1.00 91.56 74 TYR A O 1
ATOM 588 N N . LEU A 1 75 ? 8.767 -4.397 1.675 1.00 93.19 75 LEU A N 1
ATOM 589 C CA . LEU A 1 75 ? 7.559 -3.733 1.174 1.00 93.19 75 LEU A CA 1
ATOM 590 C C . LEU A 1 75 ? 7.463 -3.697 -0.356 1.00 93.19 75 LEU A C 1
ATOM 592 O O . LEU A 1 75 ? 6.438 -4.040 -0.932 1.00 93.19 75 LEU A O 1
ATOM 596 N N . LYS A 1 76 ? 8.551 -3.296 -1.014 1.00 93.50 76 LYS A N 1
ATOM 597 C CA . LYS A 1 76 ? 8.599 -3.123 -2.466 1.00 93.50 76 LYS A CA 1
ATOM 598 C C . LYS A 1 76 ? 8.383 -4.442 -3.233 1.00 93.50 76 LYS A C 1
ATOM 600 O O . LYS A 1 76 ? 7.727 -4.436 -4.270 1.00 93.50 76 LYS A O 1
ATOM 605 N N . GLY A 1 77 ? 8.895 -5.560 -2.714 1.00 92.81 77 GLY A N 1
ATOM 606 C CA . GLY A 1 77 ? 8.673 -6.892 -3.283 1.00 92.81 77 GLY A CA 1
ATOM 607 C C . GLY A 1 77 ? 7.296 -7.451 -2.934 1.00 92.81 77 GLY A C 1
ATOM 608 O O . GLY A 1 77 ? 6.635 -8.036 -3.788 1.00 92.81 77 GLY A O 1
ATOM 609 N N . ASP A 1 78 ? 6.832 -7.208 -1.709 1.00 93.38 78 ASP A N 1
ATOM 610 C CA . ASP A 1 78 ? 5.514 -7.660 -1.262 1.00 93.38 78 ASP A CA 1
ATOM 611 C C . ASP A 1 78 ? 4.397 -6.983 -2.071 1.00 93.38 78 ASP A C 1
ATOM 613 O O . ASP A 1 78 ? 3.472 -7.652 -2.524 1.00 93.38 78 ASP A O 1
ATOM 617 N N . VAL A 1 79 ? 4.507 -5.675 -2.340 1.00 93.94 79 VAL A N 1
ATOM 618 C CA . VAL A 1 79 ? 3.558 -4.943 -3.200 1.00 93.94 79 VAL A CA 1
ATOM 619 C C . VAL A 1 79 ? 3.547 -5.500 -4.626 1.00 93.94 79 VAL A C 1
ATOM 621 O O . VAL A 1 79 ? 2.466 -5.642 -5.199 1.00 93.94 79 VAL A O 1
ATOM 624 N N . ALA A 1 80 ? 4.704 -5.873 -5.180 1.00 94.38 80 ALA A N 1
ATOM 625 C CA . ALA A 1 80 ? 4.773 -6.499 -6.502 1.00 94.38 80 ALA A CA 1
ATOM 626 C C . ALA A 1 80 ? 4.021 -7.839 -6.528 1.00 94.38 80 ALA A C 1
ATOM 628 O O . ALA A 1 80 ? 3.150 -8.060 -7.370 1.00 94.38 80 ALA A O 1
ATOM 629 N N . ALA A 1 81 ? 4.259 -8.699 -5.533 1.00 93.25 81 ALA A N 1
ATOM 630 C CA . ALA A 1 81 ? 3.573 -9.985 -5.420 1.00 93.25 81 ALA A CA 1
ATOM 631 C C . ALA A 1 81 ? 2.052 -9.832 -5.228 1.00 93.25 81 ALA A C 1
ATOM 633 O O . ALA A 1 81 ? 1.270 -10.524 -5.881 1.00 93.25 81 ALA A O 1
ATOM 634 N N . LEU A 1 82 ? 1.632 -8.900 -4.367 1.00 92.44 82 LEU A N 1
ATOM 635 C CA . LEU A 1 82 ? 0.231 -8.653 -4.001 1.00 92.44 82 LEU A CA 1
ATOM 636 C C . LEU A 1 82 ? -0.558 -7.859 -5.049 1.00 92.44 82 LEU A C 1
ATOM 638 O O . LEU A 1 82 ? -1.773 -7.703 -4.922 1.00 92.44 82 LEU A O 1
ATOM 642 N N . SER A 1 83 ? 0.125 -7.326 -6.062 1.00 92.75 83 SER A N 1
ATOM 643 C CA . SER A 1 83 ? -0.482 -6.577 -7.162 1.00 92.75 83 SER A CA 1
ATOM 644 C C . SER A 1 83 ? -0.216 -7.201 -8.531 1.00 92.75 83 SER A C 1
ATOM 646 O O . SER A 1 83 ? -0.457 -6.564 -9.564 1.00 92.75 83 SER A O 1
ATOM 648 N N . LYS A 1 84 ? 0.252 -8.454 -8.542 1.00 92.69 84 LYS A N 1
ATOM 649 C CA . LYS A 1 84 ? 0.559 -9.203 -9.754 1.00 92.69 84 LYS A CA 1
ATOM 650 C C . LYS A 1 84 ? -0.711 -9.429 -10.589 1.00 92.69 84 LYS A C 1
ATOM 652 O O . LYS A 1 84 ? -1.689 -9.981 -10.067 1.00 92.69 84 LYS A O 1
ATOM 657 N N . PRO A 1 85 ? -0.706 -9.060 -11.883 1.00 91.56 85 PRO A N 1
ATOM 658 C CA . PRO A 1 85 ? -1.872 -9.213 -12.743 1.00 91.56 85 PRO A CA 1
ATOM 659 C C . PRO A 1 85 ? -2.399 -10.648 -12.761 1.00 91.56 85 PRO A C 1
ATOM 661 O O . PRO A 1 85 ? -1.627 -11.602 -12.872 1.00 91.56 85 PRO A O 1
ATOM 664 N N . ASN A 1 86 ? -3.721 -10.794 -12.655 1.00 88.00 86 ASN A N 1
ATOM 665 C CA . ASN A 1 86 ? -4.442 -12.074 -12.693 1.00 88.00 86 ASN A CA 1
ATOM 666 C C . ASN A 1 86 ? -4.048 -13.106 -11.618 1.00 88.00 86 ASN A C 1
ATOM 668 O O . ASN A 1 86 ? -4.501 -14.246 -11.685 1.00 88.00 86 ASN A O 1
ATOM 672 N N . TYR A 1 87 ? -3.248 -12.734 -10.615 1.00 85.44 87 TYR A N 1
ATOM 673 C CA . TYR A 1 87 ? -2.828 -13.655 -9.554 1.00 85.44 87 TYR A CA 1
ATOM 674 C C . TYR A 1 87 ? -3.872 -13.770 -8.433 1.00 85.44 87 TYR A C 1
ATOM 676 O O . TYR A 1 87 ? -3.911 -14.770 -7.725 1.00 85.44 87 TYR A O 1
ATOM 684 N N . ARG A 1 88 ? -4.750 -12.759 -8.305 1.00 84.38 88 ARG A N 1
ATOM 685 C CA . ARG A 1 88 ? -5.914 -12.698 -7.391 1.00 84.38 88 ARG A CA 1
ATOM 686 C C . ARG A 1 88 ? -5.602 -12.947 -5.909 1.00 84.38 88 ARG A C 1
ATOM 688 O O . ARG A 1 88 ? -6.506 -13.198 -5.116 1.00 84.38 88 ARG A O 1
ATOM 695 N N . VAL A 1 89 ? -4.333 -12.822 -5.534 1.00 83.81 89 VAL A N 1
ATOM 696 C CA . VAL A 1 89 ? -3.849 -12.808 -4.155 1.00 83.81 89 VAL A CA 1
ATOM 697 C C . VAL A 1 89 ? -3.490 -11.369 -3.827 1.00 83.81 89 VAL A C 1
ATOM 699 O O . VAL A 1 89 ? -2.532 -10.825 -4.367 1.00 83.81 89 VAL A O 1
ATOM 702 N N . SER A 1 90 ? -4.282 -10.743 -2.965 1.00 89.38 90 SER A N 1
ATOM 703 C CA . SER A 1 90 ? -4.105 -9.349 -2.569 1.00 89.38 90 SER A CA 1
ATOM 704 C C . SER A 1 90 ? -4.538 -9.144 -1.126 1.00 89.38 90 SER A C 1
ATOM 706 O O . SER A 1 90 ? -5.281 -9.946 -0.557 1.00 89.38 90 SER A O 1
ATOM 708 N N . VAL A 1 91 ? -4.076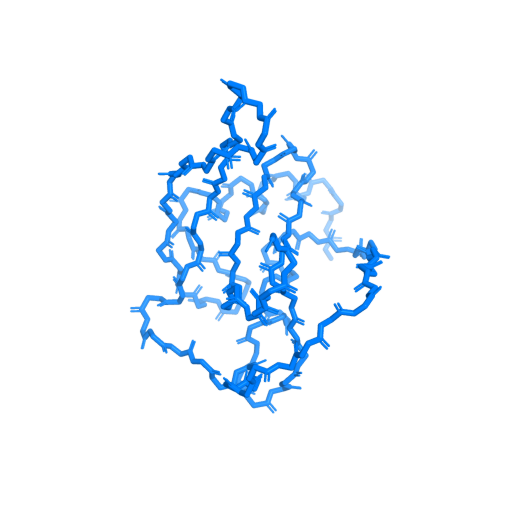 -8.04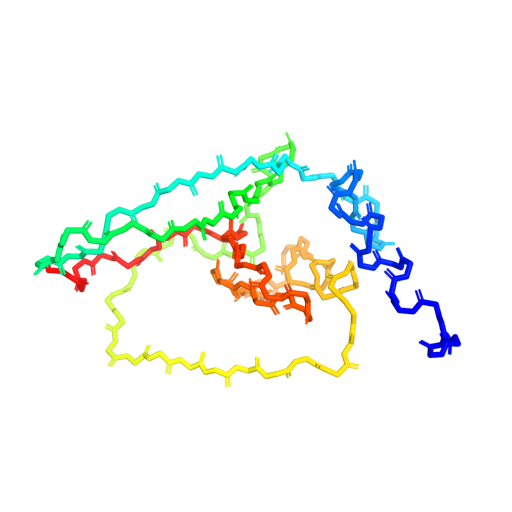5 -0.537 1.00 90.62 91 VAL A N 1
ATOM 709 C CA . VAL A 1 91 ? -4.499 -7.597 0.790 1.00 90.62 91 VAL A CA 1
ATOM 710 C C . VAL A 1 91 ? -4.959 -6.140 0.712 1.00 90.62 91 VAL A C 1
ATOM 712 O O . VAL A 1 91 ? -4.376 -5.344 -0.030 1.00 90.62 91 VAL A O 1
ATOM 715 N N . PRO A 1 92 ? -6.005 -5.755 1.459 1.00 89.38 92 PRO A N 1
ATOM 716 C CA . PRO A 1 92 ? -6.470 -4.371 1.474 1.00 89.38 92 PRO A CA 1
ATOM 717 C C . PRO A 1 92 ? -5.499 -3.441 2.214 1.00 89.38 92 PRO A C 1
ATOM 719 O O . PRO A 1 92 ? -5.363 -2.279 1.824 1.00 89.38 92 PRO A O 1
ATOM 722 N N . PHE A 1 93 ? -4.809 -3.959 3.234 1.00 92.56 93 PHE A N 1
ATOM 723 C CA . PHE A 1 93 ? -3.981 -3.201 4.170 1.00 92.56 93 PHE A CA 1
ATOM 724 C C . PHE A 1 93 ? -2.553 -3.733 4.216 1.00 92.56 93 PHE A C 1
ATOM 726 O O . PHE A 1 93 ? -2.341 -4.944 4.225 1.00 92.56 93 PHE A O 1
ATOM 733 N N . ILE A 1 94 ? -1.586 -2.821 4.294 1.00 94.06 94 ILE A N 1
ATOM 734 C CA . ILE A 1 94 ? -0.168 -3.133 4.472 1.00 94.06 94 ILE A CA 1
ATOM 735 C C . ILE A 1 94 ? 0.389 -2.238 5.578 1.00 94.06 94 ILE A C 1
ATOM 737 O O . ILE A 1 94 ? 0.220 -1.018 5.535 1.00 94.06 94 ILE A O 1
ATOM 741 N N . ILE A 1 95 ? 1.078 -2.840 6.546 1.00 94.12 95 ILE A N 1
ATOM 742 C CA . ILE A 1 95 ? 1.817 -2.128 7.592 1.00 94.12 95 ILE A CA 1
ATOM 743 C C . ILE A 1 95 ? 3.300 -2.279 7.281 1.00 94.12 95 ILE A C 1
ATOM 745 O O . ILE A 1 95 ? 3.845 -3.380 7.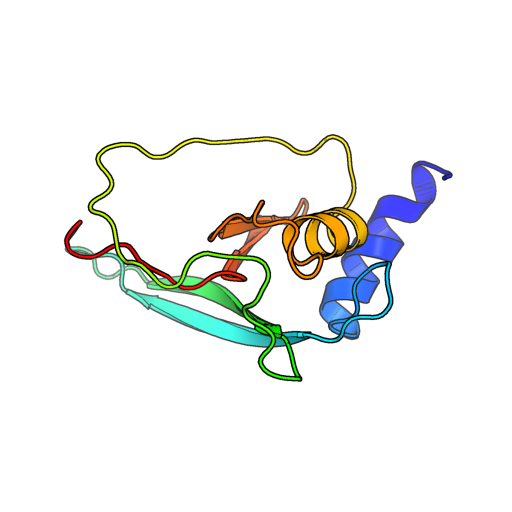329 1.00 94.12 95 ILE A O 1
ATOM 749 N N . ALA A 1 96 ? 3.948 -1.175 6.921 1.00 93.25 96 ALA A N 1
ATOM 750 C CA . ALA A 1 96 ? 5.378 -1.170 6.652 1.00 93.25 96 ALA A CA 1
ATOM 751 C C . ALA A 1 96 ? 6.191 -1.194 7.956 1.00 93.25 96 ALA A C 1
ATOM 753 O O . ALA A 1 96 ? 5.718 -0.777 9.013 1.00 93.25 96 ALA A O 1
ATOM 754 N N . ARG A 1 97 ? 7.459 -1.610 7.871 1.00 90.62 97 ARG A N 1
ATOM 755 C CA . ARG A 1 97 ? 8.378 -1.714 9.020 1.00 90.62 97 ARG A CA 1
ATOM 756 C C . ARG A 1 97 ? 8.587 -0.393 9.770 1.00 90.62 97 ARG A C 1
ATOM 758 O O . ARG A 1 97 ? 8.882 -0.403 10.958 1.00 90.62 97 ARG A O 1
ATOM 765 N N . ASN A 1 98 ? 8.414 0.738 9.088 1.00 90.50 98 ASN A N 1
ATOM 766 C CA . ASN A 1 98 ? 8.474 2.081 9.673 1.00 90.50 98 ASN A CA 1
ATOM 767 C C . ASN A 1 98 ? 7.145 2.549 10.303 1.00 90.50 98 ASN A C 1
ATOM 769 O O . ASN A 1 98 ? 7.005 3.732 10.602 1.00 90.50 98 ASN A O 1
ATOM 773 N N . GLY A 1 99 ? 6.157 1.662 10.444 1.00 90.25 99 GLY A N 1
ATOM 774 C CA . GLY A 1 99 ? 4.846 1.959 11.023 1.00 90.25 99 GLY A CA 1
ATOM 775 C C . GLY A 1 99 ? 3.852 2.619 10.064 1.00 90.25 99 GLY A C 1
ATOM 776 O O . GLY A 1 99 ? 2.707 2.848 10.446 1.00 90.25 99 GLY A O 1
ATOM 777 N N . LYS A 1 100 ? 4.233 2.914 8.812 1.00 92.75 100 LYS A N 1
ATOM 778 C CA . LYS A 1 100 ? 3.300 3.495 7.836 1.00 92.75 100 LYS A CA 1
ATOM 779 C C . LYS A 1 100 ? 2.229 2.481 7.442 1.00 92.75 100 LYS A C 1
ATOM 781 O O . LYS A 1 100 ? 2.532 1.417 6.898 1.00 92.75 100 LYS A O 1
ATOM 786 N N . PHE A 1 101 ? 0.977 2.867 7.647 1.00 93.12 101 PHE A N 1
ATOM 787 C CA . PHE A 1 101 ? -0.202 2.120 7.229 1.00 93.12 101 PHE A CA 1
ATOM 788 C C . PHE A 1 101 ? -0.608 2.523 5.806 1.00 93.12 101 PHE A C 1
ATOM 790 O O . PHE A 1 101 ? -0.789 3.708 5.522 1.00 93.12 101 PHE A O 1
ATOM 797 N N . SER A 1 102 ? -0.741 1.555 4.900 1.00 93.06 102 SER A N 1
ATOM 798 C CA . SER A 1 102 ? -1.100 1.780 3.495 1.00 93.06 102 SER A CA 1
ATOM 799 C C . SER A 1 102 ? -2.333 0.978 3.093 1.00 93.06 102 SER A C 1
ATOM 801 O O . SER A 1 102 ? -2.466 -0.192 3.447 1.00 93.06 102 SER A O 1
ATOM 803 N N . ILE A 1 103 ? -3.209 1.596 2.303 1.00 92.94 103 ILE A N 1
ATOM 804 C CA . ILE A 1 103 ? -4.398 0.961 1.727 1.00 92.94 103 ILE A CA 1
ATOM 805 C C . ILE A 1 103 ? -4.171 0.813 0.222 1.00 92.94 103 ILE A C 1
ATOM 807 O O . ILE A 1 103 ? -4.337 1.786 -0.518 1.00 92.94 103 ILE A O 1
ATOM 811 N N . CYS A 1 104 ? -3.765 -0.384 -0.220 1.00 85.00 104 CYS A N 1
ATOM 812 C CA . CYS A 1 104 ? -3.427 -0.663 -1.625 1.00 85.00 104 CYS A CA 1
ATOM 813 C C . CYS A 1 104 ? -4.571 -1.335 -2.412 1.00 85.00 104 CYS A C 1
ATOM 815 O O . CYS A 1 104 ? -4.707 -1.128 -3.618 1.00 85.00 104 CYS A O 1
ATOM 817 N N . GLY A 1 105 ? -5.446 -2.081 -1.730 1.00 77.50 105 GLY A N 1
ATOM 818 C CA . GLY A 1 105 ? -6.647 -2.698 -2.306 1.00 77.50 105 GLY A CA 1
ATOM 819 C C . GLY A 1 105 ? -7.915 -1.873 -2.057 1.00 77.50 105 GLY A C 1
ATOM 820 O O . GLY A 1 105 ? -7.891 -0.899 -1.290 1.00 77.50 105 GLY A O 1
ATOM 821 N N . PRO A 1 106 ? -9.033 -2.175 -2.728 1.00 66.81 106 PRO A N 1
ATOM 822 C CA . PRO A 1 106 ? -10.298 -1.530 -2.412 1.00 66.81 106 PRO A CA 1
ATOM 823 C C . PRO A 1 106 ? -10.722 -1.873 -0.976 1.00 66.81 106 PRO A C 1
ATOM 825 O O . PRO A 1 106 ? -10.615 -3.017 -0.531 1.00 66.81 106 PRO A O 1
ATOM 828 N N . LEU A 1 107 ? -11.237 -0.875 -0.252 1.00 55.78 107 LEU A N 1
ATOM 829 C CA . LEU A 1 107 ? -11.945 -1.109 1.004 1.00 55.78 107 LEU A CA 1
ATOM 830 C C . LEU A 1 107 ? -13.314 -1.699 0.643 1.00 55.78 107 LEU A C 1
ATOM 832 O O . LEU A 1 107 ? -14.263 -0.978 0.345 1.00 55.78 107 LEU A O 1
ATOM 836 N N . LEU A 1 108 ? -13.402 -3.024 0.590 1.00 48.44 108 LEU A N 1
ATOM 837 C CA . LEU A 1 108 ? -14.652 -3.743 0.325 1.00 48.44 108 LEU A CA 1
ATOM 838 C C . LEU A 1 108 ? -15.303 -4.222 1.629 1.00 48.44 108 LEU A C 1
ATOM 840 O O . LEU A 1 108 ? -15.981 -5.244 1.645 1.00 48.44 108 LEU A O 1
ATOM 844 N N . ILE A 1 109 ? -15.095 -3.485 2.723 1.00 43.59 109 ILE A N 1
ATOM 845 C CA . ILE A 1 109 ? -15.824 -3.689 3.974 1.00 43.59 109 ILE A CA 1
ATOM 846 C C . ILE A 1 109 ? -17.155 -2.946 3.824 1.00 43.59 109 ILE A C 1
ATOM 848 O O . ILE A 1 109 ? -17.280 -1.774 4.168 1.00 43.59 109 ILE A O 1
ATOM 852 N N . GLY A 1 110 ? -18.136 -3.604 3.207 1.00 34.44 110 GLY A N 1
ATOM 853 C CA . GLY A 1 110 ? -19.530 -3.212 3.379 1.00 34.44 110 GLY A CA 1
ATOM 854 C C . GLY A 1 110 ? -19.945 -3.581 4.800 1.00 34.44 110 GLY A C 1
ATOM 855 O O . GLY A 1 110 ? -19.856 -4.753 5.149 1.00 34.44 110 GLY A O 1
ATOM 856 N N . HIS A 1 111 ? -20.353 -2.590 5.595 1.00 31.39 111 HIS A N 1
ATOM 857 C CA . HIS A 1 111 ? -20.906 -2.755 6.945 1.00 31.39 111 HIS A CA 1
ATOM 858 C C . HIS A 1 111 ? -20.031 -3.563 7.922 1.00 31.39 111 HIS A C 1
ATOM 860 O O . HIS A 1 111 ? -20.363 -4.675 8.315 1.00 31.39 111 HIS A O 1
ATOM 866 N N . ILE A 1 112 ? -18.934 -2.954 8.375 1.00 35.12 112 ILE A N 1
ATOM 867 C CA . ILE A 1 112 ? -18.536 -3.063 9.789 1.00 35.12 112 ILE A CA 1
ATOM 868 C C . ILE A 1 112 ? -18.303 -1.641 10.283 1.00 35.12 112 ILE A C 1
ATOM 870 O O . ILE A 1 112 ? -17.171 -1.215 10.485 1.00 35.12 112 ILE A O 1
ATOM 874 N N . ILE A 1 113 ? -19.398 -0.893 10.347 1.00 37.16 113 ILE A N 1
ATOM 875 C CA . ILE A 1 113 ? -19.613 0.326 11.124 1.00 37.16 113 ILE A CA 1
ATOM 876 C C . ILE A 1 113 ? -21.113 0.332 11.391 1.00 37.16 113 ILE A C 1
ATOM 878 O O . ILE A 1 113 ? -21.867 0.166 10.407 1.00 37.16 113 ILE A O 1
#

pLDDT: mean 87.14, std 13.7, range [31.39, 96.88]

Secondary structure (DSSP, 8-state):
--GGGHHHHHHHHHHH-B-TT--BEEEEEEEEEPTTSS-EEEEEEEEETT---TTS---------------SS-HHHHHHHHT-TT-----SEEE-TTS-EEE-S-----S--

Foldseek 3Di:
DDPVCQVVQQVVCVVFVAAPVGFHWDWDWDWDDDPPDPDIDIAIETEGPVRDPQQADPDQDADPDDDDDDDPGHPRHVCCVQRPHNNHRHDQWDQHPVRHIYGYHDPSNDDPD

Sequence (113 aa):
MKATSIANHEKTFFETGRDSDGKEFVLTAKTIAVKDTNEAMLYISCRSKNGDASFYYHEKNPKTQIVLHHTAGYLKGDVAALSKPNYRVSVPFIIARNGKFSICGPLLIGHII

Radius of gyration: 14.66 Å; chains: 1; bounding box: 43×26×33 Å